Protein AF-A0A917L2T1-F1 (afdb_monomer)

Solvent-accessible surface area (backbone atoms only — not comparable to full-atom values): 4257 Å² total; per-residue (Å²): 131,88,73,87,80,74,83,78,60,91,62,52,72,59,48,66,70,44,46,65,56,53,53,44,38,42,71,77,63,63,59,77,86,86,59,98,42,69,70,59,38,51,50,51,54,52,50,51,52,49,52,50,52,51,58,50,47,53,55,54,61,76,57,56,76,86,127

Sequence (67 aa):
MPGRIRRPRPGRRVRGLVERVFATEKRRMNLVVRDIGLVRATARITLANLAYNLRRLVWIEGRGAPA

pLDDT: mean 86.4, std 8.76, range [57.41, 96.81]

Mean predicted aligned error: 7.71 Å

Secondary structure (DSSP, 8-state):
----PPPPPTTHHHHHHHHHHHHHHHHHS------SSHHHHHHHHHHHHHHHHHHHHHHHHTT----

Organism: NCBI:txid287609

Structure (mmCIF, N/CA/C/O backbone):
data_AF-A0A917L2T1-F1
#
_entry.id   AF-A0A917L2T1-F1
#
loop_
_atom_site.group_PDB
_atom_site.id
_atom_site.type_symbol
_atom_site.label_atom_id
_atom_site.label_alt_id
_atom_site.label_comp_id
_atom_site.label_asym_id
_atom_site.label_entity_id
_atom_site.label_seq_id
_atom_site.pdbx_PDB_ins_code
_atom_site.Cartn_x
_atom_site.Cartn_y
_atom_site.Cartn_z
_atom_site.occupancy
_atom_site.B_iso_or_equiv
_atom_site.auth_seq_id
_atom_site.auth_comp_id
_atom_site.auth_asym_id
_atom_site.auth_atom_id
_atom_site.pdbx_PDB_model_num
ATOM 1 N N . MET A 1 1 ? 25.753 25.244 18.301 1.00 57.41 1 MET A N 1
ATOM 2 C CA . MET A 1 1 ? 25.789 23.816 18.695 1.00 57.41 1 MET A CA 1
ATOM 3 C C . MET A 1 1 ? 24.490 23.145 18.271 1.00 57.41 1 MET A C 1
ATOM 5 O O . MET A 1 1 ? 23.451 23.768 18.472 1.00 57.41 1 MET A O 1
ATOM 9 N N . PRO A 1 2 ? 24.494 21.941 17.672 1.00 70.31 2 PRO A N 1
ATOM 10 C CA . PRO A 1 2 ? 23.246 21.249 17.366 1.00 70.31 2 PRO A CA 1
ATOM 11 C C . PRO A 1 2 ? 22.560 20.832 18.677 1.00 70.31 2 PRO A C 1
ATOM 13 O O . PRO A 1 2 ? 23.191 20.264 19.566 1.00 70.31 2 PRO A O 1
ATOM 16 N N . GLY A 1 3 ? 21.278 21.170 18.817 1.00 75.88 3 GLY A N 1
ATOM 17 C CA . GLY A 1 3 ? 20.488 20.874 20.013 1.00 75.88 3 GLY A CA 1
ATOM 18 C C . GLY A 1 3 ? 20.239 19.374 20.213 1.00 75.88 3 GLY A C 1
ATOM 19 O O . GLY A 1 3 ? 20.306 18.578 19.276 1.00 75.88 3 GLY A O 1
ATOM 20 N N . ARG A 1 4 ? 19.921 18.983 21.453 1.00 77.75 4 ARG A N 1
ATOM 21 C CA . ARG A 1 4 ? 19.668 17.589 21.855 1.00 77.75 4 ARG A CA 1
ATOM 22 C C . ARG A 1 4 ? 18.498 17.003 21.046 1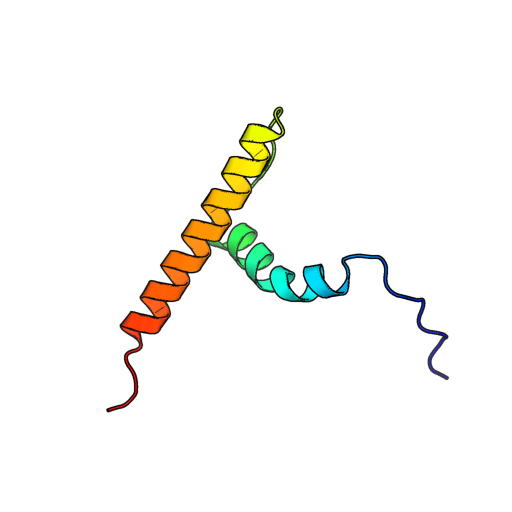.00 77.75 4 ARG A C 1
ATOM 24 O O . ARG A 1 4 ? 17.343 17.369 21.261 1.00 77.75 4 ARG A O 1
ATOM 31 N N . ILE A 1 5 ? 18.780 16.092 20.110 1.00 76.62 5 ILE A N 1
ATOM 32 C CA . ILE A 1 5 ? 17.743 15.461 19.279 1.00 76.62 5 ILE A CA 1
ATOM 33 C C . ILE A 1 5 ? 16.885 14.549 20.165 1.00 76.62 5 ILE A C 1
ATOM 35 O O . ILE A 1 5 ? 17.373 13.588 20.761 1.00 76.62 5 ILE A O 1
ATOM 39 N N . ARG A 1 6 ? 15.586 14.855 20.263 1.00 79.31 6 ARG A N 1
ATOM 40 C CA . ARG A 1 6 ? 14.639 14.086 21.080 1.00 79.31 6 ARG A CA 1
ATOM 41 C C . ARG A 1 6 ? 14.442 12.680 20.507 1.00 79.31 6 ARG A C 1
ATOM 43 O O . ARG A 1 6 ? 14.331 12.509 19.292 1.00 79.31 6 ARG A O 1
ATOM 50 N N . ARG A 1 7 ? 14.333 11.679 21.389 1.00 80.69 7 ARG A N 1
ATOM 51 C CA . ARG A 1 7 ? 14.093 10.281 21.004 1.00 80.69 7 ARG A CA 1
ATOM 52 C C . ARG A 1 7 ? 12.850 10.184 20.097 1.00 80.69 7 ARG A C 1
ATOM 54 O O . ARG A 1 7 ? 11.810 10.764 20.426 1.00 80.69 7 ARG A O 1
ATOM 61 N N . PRO A 1 8 ? 12.937 9.485 18.952 1.00 79.06 8 PRO A N 1
ATOM 62 C CA . PRO A 1 8 ? 11.817 9.369 18.028 1.00 79.06 8 PRO A CA 1
ATOM 63 C C . PRO A 1 8 ? 10.658 8.583 18.652 1.00 79.06 8 PRO A C 1
ATOM 65 O O . PRO A 1 8 ? 10.870 7.620 19.388 1.00 79.06 8 PRO A O 1
ATOM 68 N N . ARG A 1 9 ? 9.423 8.987 18.324 1.00 86.06 9 ARG A N 1
ATOM 69 C CA . ARG A 1 9 ? 8.201 8.275 18.726 1.00 86.06 9 ARG A CA 1
ATOM 70 C C . ARG A 1 9 ? 8.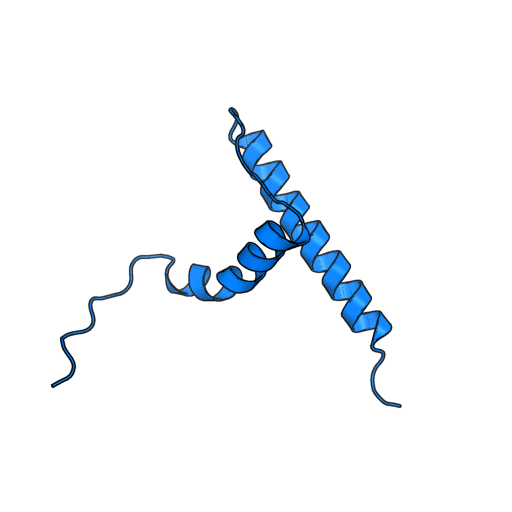143 6.876 18.085 1.00 86.06 9 ARG A C 1
ATOM 72 O O . ARG A 1 9 ? 8.678 6.704 16.981 1.00 86.06 9 ARG A O 1
ATOM 79 N N . PRO A 1 10 ? 7.466 5.901 18.720 1.00 85.69 10 PRO A N 1
ATOM 80 C CA . PRO A 1 10 ? 7.190 4.603 18.109 1.00 85.69 10 PRO A CA 1
ATOM 81 C C . PRO A 1 10 ? 6.589 4.772 16.707 1.00 85.69 10 PRO A C 1
ATOM 83 O O . PRO A 1 10 ? 5.768 5.658 16.476 1.00 85.69 10 PRO A O 1
ATOM 86 N N . GLY A 1 11 ? 7.063 3.984 15.741 1.00 80.12 11 GLY A N 1
ATOM 87 C CA . GLY A 1 11 ? 6.594 4.049 14.352 1.00 80.12 11 GLY A CA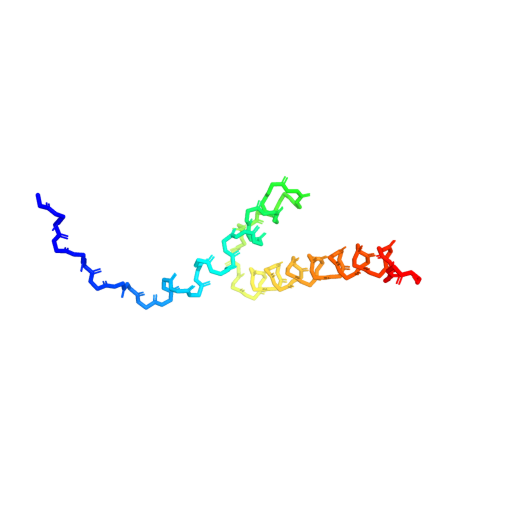 1
ATOM 88 C C . GLY A 1 11 ? 7.160 5.194 13.498 1.00 80.12 11 GLY A C 1
ATOM 89 O O . GLY A 1 11 ? 6.908 5.211 12.296 1.00 80.12 11 GLY A O 1
ATOM 90 N N . ARG A 1 12 ? 7.978 6.117 14.040 1.00 84.62 12 ARG A N 1
ATOM 91 C CA . ARG A 1 12 ? 8.583 7.208 13.236 1.00 84.62 12 ARG A CA 1
ATOM 92 C C . ARG A 1 12 ? 9.474 6.682 12.105 1.00 84.62 12 ARG A C 1
ATOM 94 O O . ARG A 1 12 ? 9.471 7.249 11.020 1.00 84.62 12 ARG A O 1
ATOM 101 N N . ARG A 1 13 ? 10.214 5.593 12.352 1.00 84.50 13 ARG A N 1
ATOM 102 C CA . ARG A 1 13 ? 11.042 4.930 11.328 1.00 84.50 13 ARG A CA 1
ATOM 103 C C . ARG A 1 13 ? 10.179 4.341 10.212 1.00 84.50 13 ARG A C 1
ATOM 105 O O . ARG A 1 13 ? 10.442 4.606 9.050 1.00 84.50 13 ARG A O 1
ATOM 112 N N . VAL A 1 14 ? 9.114 3.625 10.576 1.00 85.56 14 VAL A N 1
ATOM 113 C CA . VAL A 1 14 ? 8.187 3.001 9.619 1.00 85.56 14 VAL A CA 1
ATOM 114 C C . VAL A 1 14 ? 7.479 4.059 8.772 1.00 85.56 14 VAL A C 1
ATOM 116 O O . VAL A 1 14 ? 7.440 3.932 7.554 1.00 85.56 14 VAL A O 1
ATOM 119 N N . ARG A 1 15 ? 6.999 5.149 9.389 1.00 82.12 15 ARG A N 1
ATOM 120 C CA . ARG A 1 15 ? 6.369 6.267 8.667 1.00 82.12 15 ARG A CA 1
ATOM 121 C C . ARG A 1 15 ? 7.282 6.875 7.608 1.00 82.12 15 ARG A C 1
ATOM 123 O O . ARG A 1 15 ? 6.814 7.085 6.500 1.00 82.12 15 ARG A O 1
ATOM 130 N N . GLY A 1 16 ? 8.559 7.099 7.923 1.00 84.75 16 GLY A N 1
ATOM 131 C CA . GLY A 1 16 ? 9.508 7.650 6.952 1.00 84.75 16 GLY A CA 1
ATOM 132 C C . GLY A 1 16 ? 9.709 6.754 5.724 1.00 84.75 16 GLY A C 1
ATOM 133 O O . GLY A 1 16 ? 9.899 7.262 4.625 1.00 84.75 16 GLY A O 1
ATOM 134 N N . LEU A 1 17 ? 9.607 5.428 5.883 1.00 85.88 17 LEU A N 1
ATOM 135 C CA . LEU A 1 17 ? 9.734 4.481 4.768 1.00 85.88 17 LEU A CA 1
ATOM 136 C C . LEU A 1 17 ? 8.522 4.522 3.826 1.00 85.88 17 LEU A C 1
ATOM 138 O O . LEU A 1 17 ? 8.683 4.442 2.611 1.00 85.88 17 LEU A O 1
ATOM 142 N N . VAL A 1 18 ? 7.311 4.664 4.375 1.00 86.56 18 VAL A N 1
ATOM 143 C CA . VAL A 1 18 ? 6.061 4.615 3.591 1.00 86.56 18 VAL A CA 1
ATOM 144 C C . VAL A 1 18 ? 5.550 5.988 3.157 1.00 86.56 18 VAL A C 1
ATOM 146 O O . VAL A 1 18 ? 4.653 6.069 2.323 1.00 86.56 18 VAL A O 1
ATOM 149 N N . GLU A 1 19 ? 6.115 7.081 3.670 1.00 89.81 19 GLU A N 1
ATOM 150 C CA . GLU A 1 19 ? 5.676 8.453 3.379 1.00 89.81 19 GLU A CA 1
ATOM 151 C C . GLU A 1 19 ? 5.628 8.750 1.875 1.00 89.81 19 GLU A C 1
ATOM 153 O O . GLU A 1 19 ? 4.668 9.346 1.383 1.00 89.81 19 GLU A O 1
ATOM 158 N N . ARG A 1 20 ? 6.610 8.249 1.117 1.00 90.06 20 ARG A N 1
ATOM 159 C CA . ARG A 1 20 ? 6.648 8.405 -0.343 1.00 90.06 20 ARG A CA 1
ATOM 160 C C . ARG A 1 20 ? 5.512 7.661 -1.053 1.00 90.06 20 ARG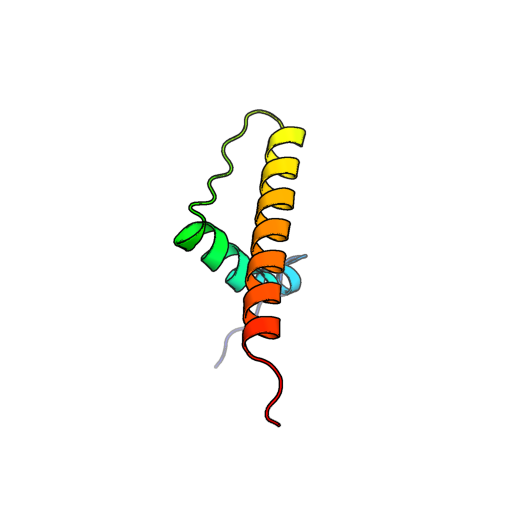 A C 1
ATOM 162 O O . ARG A 1 20 ? 4.981 8.165 -2.047 1.00 90.06 20 ARG A O 1
ATOM 169 N N . VAL A 1 21 ? 5.141 6.481 -0.554 1.00 89.88 21 VAL A N 1
ATOM 170 C CA . VAL A 1 21 ? 4.014 5.691 -1.077 1.00 89.88 21 VAL A CA 1
ATOM 171 C C . VAL A 1 21 ? 2.720 6.459 -0.831 1.00 89.88 21 VAL A C 1
ATOM 173 O O . VAL A 1 21 ? 2.038 6.813 -1.789 1.00 89.88 21 VAL A O 1
ATOM 176 N N . PHE A 1 22 ? 2.478 6.871 0.416 1.00 86.12 22 PHE A N 1
ATOM 177 C CA . PHE A 1 22 ? 1.301 7.660 0.794 1.00 86.12 22 PHE A CA 1
ATOM 178 C C . PHE A 1 22 ? 1.183 8.982 0.026 1.00 86.12 22 PHE A C 1
ATOM 180 O O . PHE A 1 22 ? 0.085 9.374 -0.369 1.00 86.12 22 PHE A O 1
ATOM 187 N N . ALA A 1 23 ? 2.294 9.683 -0.214 1.00 89.75 23 ALA A N 1
ATOM 188 C CA . ALA A 1 23 ? 2.293 10.899 -1.026 1.00 89.75 23 ALA A CA 1
ATOM 189 C C . ALA A 1 23 ? 1.836 10.618 -2.468 1.00 89.75 23 ALA A C 1
ATOM 191 O O . ALA A 1 23 ? 1.108 11.414 -3.064 1.00 89.75 23 ALA A O 1
ATOM 192 N N . THR A 1 24 ? 2.228 9.467 -3.019 1.00 91.25 24 THR A N 1
ATOM 193 C CA . THR A 1 24 ? 1.820 9.039 -4.361 1.00 91.25 24 THR A CA 1
ATOM 194 C C . THR A 1 24 ? 0.352 8.632 -4.395 1.00 91.25 24 THR A C 1
ATOM 196 O O . THR A 1 24 ? -0.362 9.059 -5.298 1.00 91.25 24 THR A O 1
ATOM 199 N N . GLU A 1 25 ? -0.120 7.868 -3.413 1.00 92.19 25 GLU A N 1
ATOM 200 C CA . GLU A 1 25 ? -1.529 7.475 -3.304 1.00 92.19 25 GLU A CA 1
ATOM 201 C C . GLU A 1 25 ? -2.440 8.700 -3.161 1.00 92.19 25 GLU A C 1
ATOM 203 O O . GLU A 1 25 ? -3.411 8.850 -3.902 1.00 92.19 25 GLU A O 1
ATOM 208 N N . LYS A 1 26 ? -2.091 9.651 -2.288 1.00 89.88 26 LYS A N 1
ATOM 209 C CA . LYS A 1 26 ? -2.868 10.888 -2.134 1.00 89.88 26 LYS A CA 1
ATOM 210 C C . LYS A 1 26 ? -2.890 11.730 -3.405 1.00 89.88 26 LYS A C 1
ATOM 212 O O . LYS A 1 26 ? -3.949 12.198 -3.799 1.00 89.88 26 LYS A O 1
ATOM 217 N N . ARG A 1 27 ? -1.738 11.936 -4.051 1.00 90.06 27 ARG A N 1
ATOM 218 C CA . ARG A 1 27 ? -1.639 12.850 -5.202 1.00 90.06 27 ARG A CA 1
ATOM 219 C C . ARG A 1 27 ? -2.099 12.222 -6.517 1.00 90.06 27 ARG A C 1
ATOM 221 O O . ARG A 1 27 ? -2.748 12.891 -7.307 1.00 90.06 27 ARG A O 1
ATOM 228 N N . ARG A 1 28 ? -1.709 10.974 -6.793 1.00 85.56 28 ARG A N 1
ATOM 229 C CA . ARG A 1 28 ? -1.938 10.308 -8.090 1.00 85.56 28 ARG A CA 1
ATOM 230 C C . ARG A 1 28 ? -3.121 9.348 -8.087 1.00 85.56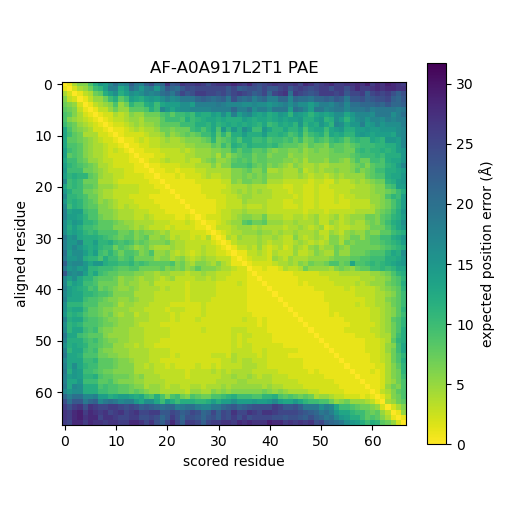 28 ARG A C 1
ATOM 232 O O . ARG A 1 28 ? -3.628 9.051 -9.161 1.00 85.56 28 ARG A O 1
ATOM 239 N N . MET A 1 29 ? -3.530 8.848 -6.922 1.00 87.69 29 MET A N 1
ATOM 240 C CA . MET A 1 29 ? -4.697 7.962 -6.785 1.00 87.69 29 MET A CA 1
ATOM 241 C C . MET A 1 29 ? -5.876 8.659 -6.106 1.00 87.69 29 MET A C 1
ATOM 243 O O . MET A 1 29 ? -6.909 8.033 -5.905 1.00 87.69 29 MET A O 1
ATOM 247 N N . ASN A 1 30 ? -5.721 9.944 -5.757 1.00 87.44 30 ASN A N 1
ATOM 248 C CA . ASN A 1 30 ? -6.722 10.749 -5.064 1.00 87.44 30 ASN A CA 1
ATOM 249 C C . ASN A 1 30 ? -7.279 10.047 -3.808 1.00 87.44 30 ASN A C 1
ATOM 251 O O . ASN A 1 30 ? -8.478 10.087 -3.531 1.00 87.44 30 ASN A O 1
ATOM 255 N N . LEU A 1 31 ? -6.409 9.339 -3.070 1.00 87.50 31 LEU A N 1
ATOM 256 C CA . LEU A 1 31 ? -6.827 8.532 -1.928 1.00 87.50 31 LEU A CA 1
ATOM 257 C C . LEU A 1 31 ? -7.316 9.425 -0.779 1.00 87.50 31 LEU A C 1
ATOM 259 O O . LEU A 1 31 ? -6.527 10.109 -0.118 1.00 87.50 31 LEU A O 1
ATOM 263 N N . VAL A 1 32 ? -8.616 9.347 -0.497 1.00 85.50 32 VAL A N 1
ATOM 264 C CA . VAL A 1 32 ? -9.264 9.978 0.657 1.00 85.50 32 VAL A CA 1
ATOM 265 C C . VAL A 1 32 ? -9.932 8.896 1.499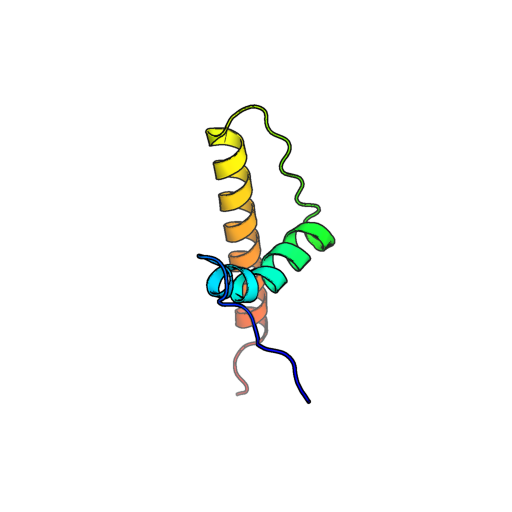 1.00 85.50 32 VAL A C 1
ATOM 267 O O . VAL A 1 32 ? -10.850 8.218 1.045 1.00 85.50 32 VAL A O 1
ATOM 270 N N . VAL A 1 33 ? -9.477 8.745 2.745 1.00 86.00 33 VAL A N 1
ATOM 271 C CA . VAL A 1 33 ? -10.079 7.832 3.728 1.00 86.00 33 VAL A CA 1
ATOM 272 C C . VAL A 1 33 ? -10.892 8.671 4.709 1.00 86.00 33 VAL A C 1
ATOM 274 O O . VAL A 1 33 ? -10.342 9.295 5.617 1.00 86.00 33 VAL A O 1
ATOM 277 N N . ARG A 1 34 ? -12.202 8.741 4.473 1.00 86.69 34 ARG A N 1
ATOM 278 C CA . ARG A 1 34 ? -13.198 9.408 5.329 1.00 86.69 34 ARG A CA 1
ATOM 279 C C . ARG A 1 34 ? -14.405 8.485 5.482 1.00 86.69 34 ARG A C 1
ATOM 281 O O . ARG A 1 34 ? -15.490 8.772 4.991 1.00 86.69 34 ARG A O 1
ATOM 288 N N . ASP A 1 35 ? -14.170 7.337 6.110 1.00 89.50 35 ASP A N 1
ATOM 289 C CA . ASP A 1 35 ? -15.172 6.294 6.324 1.00 89.50 35 ASP A CA 1
ATOM 290 C C . ASP A 1 35 ? -15.629 6.253 7.780 1.00 89.50 35 ASP A C 1
ATOM 292 O O . ASP A 1 35 ? -14.822 6.386 8.696 1.00 89.50 35 ASP A O 1
ATOM 296 N N . ILE A 1 36 ? -16.923 6.009 7.987 1.00 90.19 36 ILE A N 1
ATOM 297 C CA . ILE A 1 36 ? -17.534 5.885 9.322 1.00 90.19 36 ILE A CA 1
ATOM 298 C C . ILE A 1 36 ? -17.119 4.566 10.007 1.00 90.19 36 ILE A C 1
ATOM 300 O O . ILE A 1 36 ? -17.127 4.467 11.229 1.00 90.19 36 ILE A O 1
ATOM 304 N N . GLY A 1 37 ? -16.725 3.545 9.235 1.00 95.25 37 GLY A N 1
ATOM 305 C CA . GLY A 1 37 ? -16.386 2.215 9.750 1.00 95.25 37 GLY A CA 1
ATOM 306 C C . GLY A 1 37 ? -14.911 1.852 9.587 1.00 95.25 37 GLY A C 1
ATOM 307 O O . GLY A 1 37 ? -14.370 1.944 8.483 1.00 95.25 37 GLY A O 1
ATOM 308 N N . LEU A 1 38 ? -14.298 1.331 10.658 1.00 94.69 38 LEU A N 1
ATOM 309 C CA . LEU A 1 38 ? -12.907 0.854 10.663 1.00 94.69 38 LEU A CA 1
ATOM 310 C C . LEU A 1 38 ? -12.643 -0.196 9.582 1.00 94.69 38 LEU A C 1
ATOM 312 O O . LEU A 1 38 ? -11.659 -0.093 8.862 1.00 94.69 38 LEU A O 1
ATOM 316 N N . VAL A 1 39 ? -13.544 -1.165 9.408 1.00 96.81 39 VAL A N 1
ATOM 317 C CA . VAL A 1 39 ? -13.393 -2.217 8.388 1.00 96.81 39 VAL A CA 1
ATOM 318 C C . VAL A 1 39 ? -13.325 -1.621 6.978 1.00 96.81 39 VAL A C 1
ATOM 320 O O . VAL A 1 39 ? -12.486 -2.026 6.176 1.00 96.81 39 VAL A O 1
ATOM 323 N N . ARG A 1 40 ? -14.153 -0.609 6.685 1.00 92.81 40 ARG A N 1
ATOM 324 C CA . ARG A 1 40 ? -14.171 0.069 5.377 1.00 92.81 40 ARG A CA 1
ATOM 325 C C . ARG A 1 40 ? -12.910 0.897 5.157 1.00 92.81 40 ARG A C 1
ATOM 327 O O . ARG A 1 40 ? -12.320 0.820 4.083 1.00 92.81 40 ARG A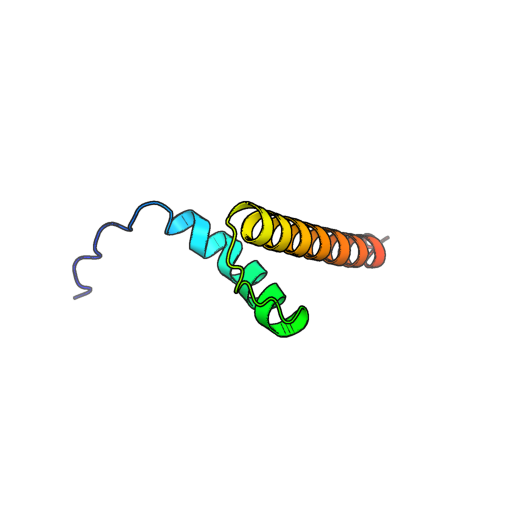 O 1
ATOM 334 N N . ALA A 1 41 ? -12.472 1.629 6.182 1.00 94.50 41 ALA A N 1
ATOM 335 C CA . ALA A 1 41 ? -11.224 2.385 6.139 1.00 94.50 41 ALA A CA 1
ATOM 336 C C . ALA A 1 41 ? -10.022 1.460 5.891 1.00 94.50 41 ALA A C 1
ATOM 338 O O . ALA A 1 41 ? -9.205 1.728 5.009 1.00 94.50 41 ALA A O 1
ATOM 339 N N . THR A 1 42 ? -9.951 0.339 6.614 1.00 94.75 42 THR A N 1
ATOM 340 C CA . THR A 1 42 ? -8.901 -0.671 6.449 1.00 94.75 42 THR A CA 1
ATOM 341 C C . THR A 1 42 ? -8.924 -1.258 5.043 1.00 94.75 42 THR A C 1
ATOM 343 O O . THR A 1 42 ? -7.891 -1.270 4.381 1.00 94.75 42 THR A O 1
ATOM 346 N N . ALA A 1 43 ? -10.092 -1.666 4.539 1.00 94.38 43 ALA A N 1
ATOM 347 C CA . ALA A 1 43 ? -10.218 -2.197 3.184 1.00 94.38 43 ALA A CA 1
ATOM 348 C C . ALA A 1 43 ? -9.754 -1.186 2.120 1.00 94.38 43 ALA A C 1
ATOM 350 O O . ALA A 1 43 ? -9.007 -1.554 1.214 1.00 94.38 43 ALA A O 1
ATOM 351 N N . ARG A 1 44 ? -10.122 0.098 2.255 1.00 92.75 44 ARG A N 1
ATOM 352 C CA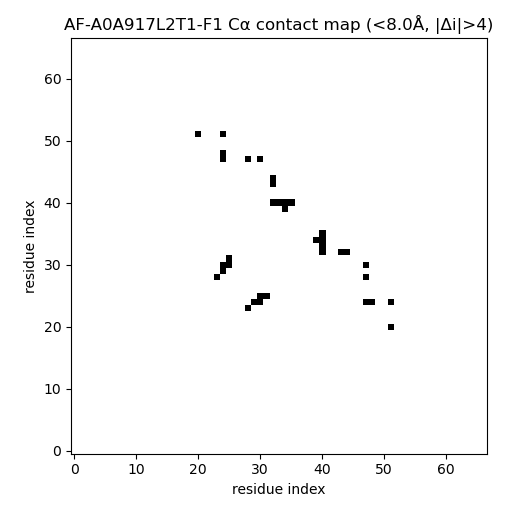 . ARG A 1 44 ? -9.674 1.169 1.347 1.00 92.75 44 ARG A CA 1
ATOM 353 C C . ARG A 1 44 ? -8.158 1.331 1.336 1.00 92.75 44 ARG A C 1
ATOM 355 O O . ARG A 1 44 ? -7.569 1.422 0.263 1.00 92.75 44 ARG A O 1
ATOM 362 N N . ILE A 1 45 ? -7.532 1.360 2.512 1.00 91.88 45 ILE A N 1
ATOM 363 C CA . ILE A 1 45 ? -6.074 1.500 2.639 1.00 91.88 45 ILE A CA 1
ATOM 364 C C . ILE A 1 45 ? -5.365 0.277 2.051 1.00 91.88 45 ILE A C 1
ATOM 366 O O . ILE A 1 45 ? -4.378 0.424 1.331 1.00 91.88 45 ILE A O 1
ATOM 370 N N . THR A 1 46 ? -5.862 -0.928 2.331 1.00 94.06 46 THR A N 1
ATOM 371 C CA . THR A 1 46 ? -5.281 -2.166 1.801 1.00 94.06 46 THR A CA 1
ATOM 372 C C . THR A 1 46 ? -5.384 -2.220 0.281 1.00 94.06 46 THR A C 1
ATOM 374 O O . THR A 1 46 ? -4.394 -2.510 -0.389 1.00 94.06 46 THR A O 1
ATOM 377 N N . LEU A 1 47 ? -6.548 -1.882 -0.282 1.00 94.31 47 LEU A N 1
ATOM 378 C CA . LEU A 1 47 ? -6.751 -1.886 -1.728 1.00 94.31 47 LEU A CA 1
ATOM 379 C C . LEU A 1 47 ? -5.894 -0.827 -2.434 1.00 94.31 47 LEU A C 1
ATOM 381 O O . LEU A 1 47 ? -5.323 -1.113 -3.484 1.00 94.31 47 LEU A O 1
ATOM 385 N N . ALA A 1 48 ? -5.761 0.369 -1.854 1.00 92.88 48 ALA A N 1
ATOM 386 C CA . ALA A 1 48 ? -4.898 1.414 -2.401 1.00 92.88 48 ALA A CA 1
ATOM 387 C C . ALA A 1 48 ? -3.427 0.972 -2.445 1.00 92.88 48 ALA A C 1
ATOM 389 O O . ALA A 1 48 ? -2.787 1.072 -3.495 1.00 92.88 48 ALA A O 1
ATOM 390 N N . ASN A 1 49 ? -2.937 0.370 -1.356 1.00 92.25 49 ASN A N 1
ATOM 391 C CA . ASN A 1 49 ? -1.582 -0.171 -1.302 1.00 92.25 49 ASN A CA 1
ATOM 392 C C . ASN A 1 49 ? -1.379 -1.289 -2.329 1.00 92.25 49 ASN A C 1
ATOM 394 O O . ASN A 1 49 ? -0.337 -1.342 -2.987 1.00 92.25 49 ASN A O 1
ATOM 398 N N . LEU A 1 50 ? -2.359 -2.182 -2.492 1.00 94.38 50 LEU A N 1
ATOM 399 C CA . LEU A 1 50 ? -2.291 -3.243 -3.494 1.00 94.38 50 LEU A CA 1
ATOM 400 C C . LEU A 1 50 ? -2.218 -2.652 -4.908 1.00 94.38 50 LEU A C 1
ATOM 402 O O . LEU A 1 50 ? -1.309 -2.986 -5.665 1.00 94.38 50 LEU A O 1
ATOM 406 N N . ALA A 1 51 ? -3.109 -1.716 -5.239 1.00 94.25 51 AL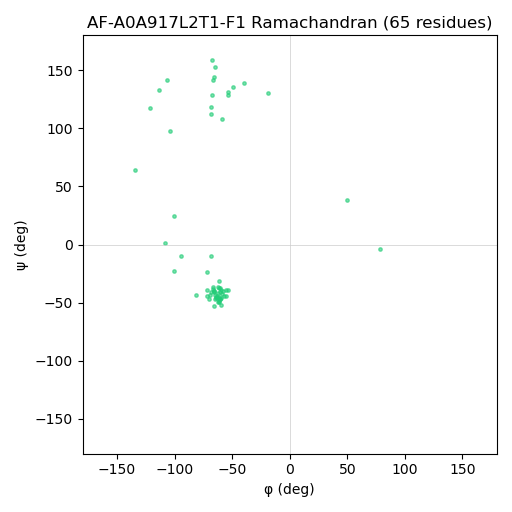A A N 1
ATOM 407 C CA . ALA A 1 51 ? -3.119 -1.040 -6.532 1.00 94.25 51 ALA A CA 1
ATOM 408 C C . ALA A 1 51 ? -1.802 -0.292 -6.808 1.00 94.25 51 ALA A C 1
ATOM 410 O O . ALA A 1 51 ? -1.289 -0.334 -7.929 1.00 94.25 51 ALA A O 1
ATOM 411 N N . TYR A 1 52 ? -1.210 0.348 -5.793 1.00 92.56 52 TYR A N 1
ATOM 412 C CA . TYR A 1 52 ? 0.112 0.966 -5.905 1.00 92.56 52 TYR A CA 1
ATOM 413 C C . TYR A 1 52 ? 1.201 -0.048 -6.237 1.00 92.56 52 TYR A C 1
ATOM 415 O O . TYR A 1 52 ? 1.977 0.177 -7.169 1.00 92.56 52 TYR A O 1
ATOM 423 N N . ASN A 1 53 ? 1.253 -1.160 -5.505 1.00 91.62 53 ASN A N 1
ATOM 424 C CA . ASN A 1 53 ? 2.270 -2.181 -5.721 1.00 91.62 53 ASN A CA 1
ATOM 425 C C . ASN A 1 53 ? 2.116 -2.859 -7.086 1.00 91.62 53 ASN A C 1
ATOM 427 O O . ASN A 1 53 ? 3.119 -3.026 -7.771 1.00 91.62 53 ASN A O 1
ATOM 431 N N . LEU A 1 54 ? 0.890 -3.145 -7.535 1.00 94.88 54 LEU A N 1
ATOM 432 C CA . LEU A 1 54 ? 0.635 -3.694 -8.872 1.00 94.88 54 LEU A CA 1
ATOM 433 C C . LEU A 1 54 ? 1.047 -2.716 -9.976 1.00 94.88 54 LEU A C 1
ATOM 435 O O . LEU A 1 54 ? 1.757 -3.086 -10.907 1.00 94.88 54 LEU A O 1
ATOM 439 N N . ARG A 1 55 ? 0.686 -1.433 -9.852 1.00 92.50 55 ARG A N 1
ATOM 440 C CA . ARG A 1 55 ? 1.100 -0.408 -10.822 1.00 92.50 55 ARG A CA 1
ATOM 441 C C . ARG A 1 55 ? 2.620 -0.240 -10.861 1.00 92.50 55 ARG A C 1
ATOM 443 O O . ARG A 1 55 ? 3.188 0.008 -11.923 1.00 92.50 55 ARG A O 1
ATOM 450 N N . ARG A 1 56 ? 3.279 -0.356 -9.707 1.00 90.69 56 ARG A N 1
ATOM 451 C CA . ARG A 1 56 ? 4.740 -0.330 -9.607 1.00 90.69 56 ARG A CA 1
ATOM 452 C C . ARG A 1 56 ? 5.366 -1.572 -10.238 1.00 90.69 56 ARG A C 1
ATOM 454 O O . ARG A 1 56 ? 6.370 -1.420 -10.921 1.00 90.69 56 ARG A O 1
ATOM 461 N N . LEU A 1 57 ? 4.782 -2.752 -10.033 1.00 93.50 57 LEU A N 1
ATOM 462 C CA . LEU A 1 57 ? 5.239 -4.005 -10.631 1.00 93.50 57 LEU A CA 1
ATOM 463 C C . LEU A 1 57 ? 5.213 -3.918 -12.158 1.00 93.50 57 LEU A C 1
ATOM 465 O O . LEU A 1 57 ? 6.257 -4.078 -12.777 1.00 93.50 57 LEU A O 1
ATOM 469 N N . VAL A 1 58 ? 4.077 -3.523 -12.743 1.00 93.38 58 VAL A N 1
ATOM 470 C CA . VAL A 1 58 ? 3.939 -3.332 -14.199 1.00 93.38 58 VAL A CA 1
ATOM 471 C C . VAL A 1 58 ? 4.985 -2.354 -14.741 1.00 93.38 58 VAL A C 1
ATOM 473 O O . VAL A 1 58 ? 5.544 -2.568 -15.812 1.00 93.38 58 VAL A O 1
ATOM 476 N N . TRP A 1 59 ? 5.292 -1.282 -14.003 1.00 90.19 59 TRP A N 1
ATOM 477 C CA . TRP A 1 59 ? 6.345 -0.347 -14.405 1.00 90.19 59 TRP A CA 1
ATOM 478 C C . TRP A 1 59 ? 7.745 -0.975 -14.380 1.00 90.19 59 TRP A C 1
ATOM 480 O O . TRP A 1 59 ? 8.555 -0.660 -15.244 1.00 90.19 59 TRP A O 1
ATOM 490 N N . ILE A 1 60 ? 8.043 -1.835 -13.401 1.00 91.69 60 ILE A N 1
ATOM 491 C CA . ILE A 1 60 ? 9.331 -2.537 -13.305 1.00 91.69 60 ILE A CA 1
ATOM 492 C C . ILE A 1 60 ? 9.453 -3.577 -14.424 1.00 91.69 60 ILE A C 1
ATOM 494 O O . ILE A 1 60 ? 10.471 -3.605 -15.107 1.00 91.69 60 ILE A O 1
ATOM 498 N N . GLU A 1 61 ? 8.419 -4.387 -14.644 1.00 91.81 61 GLU A N 1
ATOM 499 C CA . GLU A 1 61 ? 8.402 -5.421 -15.687 1.00 91.81 61 GLU A CA 1
ATOM 500 C C . GLU A 1 61 ? 8.440 -4.812 -17.095 1.00 91.81 61 GLU A C 1
ATOM 502 O O . GLU A 1 61 ? 9.203 -5.258 -17.947 1.00 91.81 61 GLU A O 1
ATOM 507 N N . GLY A 1 62 ? 7.709 -3.716 -17.323 1.00 86.12 62 GLY A N 1
ATOM 508 C CA . GLY A 1 62 ? 7.760 -2.958 -18.577 1.00 86.12 62 GLY A CA 1
ATOM 509 C C . GLY A 1 62 ? 9.089 -2.231 -18.822 1.00 86.12 62 GLY A C 1
ATOM 510 O O . GLY A 1 62 ? 9.321 -1.722 -19.915 1.00 86.12 62 GLY A O 1
ATOM 511 N N . ARG A 1 63 ? 9.972 -2.178 -17.819 1.00 77.19 63 ARG A N 1
ATOM 512 C CA . ARG A 1 63 ? 11.340 -1.641 -17.893 1.00 77.19 63 ARG A CA 1
ATOM 513 C C . ARG A 1 63 ? 12.385 -2.752 -18.013 1.00 77.19 63 ARG A C 1
ATOM 515 O O . ARG A 1 63 ? 13.513 -2.501 -17.600 1.00 77.19 63 ARG A O 1
ATOM 522 N N . GLY A 1 64 ? 11.987 -3.928 -18.524 1.00 66.00 64 GLY A N 1
ATOM 523 C CA . GLY A 1 64 ? 12.786 -5.143 -18.728 1.00 66.00 64 GLY A CA 1
ATOM 524 C C . GLY A 1 64 ? 14.298 -4.922 -18.737 1.00 66.00 64 GLY A C 1
ATOM 525 O O . GLY A 1 64 ? 14.789 -4.011 -19.403 1.00 66.00 64 GLY A O 1
ATOM 526 N N . ALA A 1 65 ? 14.999 -5.737 -17.940 1.00 63.16 65 ALA A N 1
ATOM 527 C CA . ALA A 1 65 ? 16.437 -5.655 -17.692 1.00 63.16 65 ALA A CA 1
ATOM 528 C C . ALA A 1 65 ? 17.226 -5.323 -18.973 1.00 63.16 65 ALA A C 1
ATOM 530 O O . ALA A 1 65 ? 16.887 -5.862 -20.029 1.00 63.16 65 ALA A O 1
ATOM 531 N N . PRO A 1 66 ? 18.250 -4.444 -18.900 1.00 62.06 66 PRO A N 1
ATOM 532 C CA . PRO A 1 66 ? 19.104 -4.204 -20.056 1.00 62.06 66 PRO A CA 1
ATOM 533 C C . PRO A 1 66 ? 19.637 -5.553 -20.552 1.00 62.06 66 PRO A C 1
ATOM 535 O O . PRO A 1 66 ? 20.097 -6.354 -19.736 1.00 62.06 66 PRO A O 1
ATOM 538 N N . ALA A 1 67 ? 19.468 -5.797 -21.855 1.00 63.72 67 ALA A N 1
ATOM 539 C CA . ALA A 1 67 ? 19.957 -6.989 -22.540 1.00 63.72 67 ALA A CA 1
ATOM 540 C C . ALA A 1 67 ? 21.476 -7.141 -22.393 1.00 63.72 67 ALA A C 1
ATOM 542 O O . ALA A 1 67 ? 22.167 -6.094 -22.354 1.00 63.72 67 ALA A O 1
#

Foldseek 3Di:
DDDDDDDDDPCPVVCVVCVVVVVCCCPVVVQDQDDPDPVVSVVSVVVSVVVSVVVVVCVVVVVPDDD

Radius of gyration: 17.0 Å; Cα contacts (8 Å, |Δi|>4): 18; chains: 1; bounding box: 43×31×44 Å